Protein AF-A0A2U1R2E9-F1 (afdb_monomer_lite)

Sequence (86 aa):
MATQIITISQDGKYIGKEQIVSRTELADGQIQIVTQKKGKDGNDSKEALIRQTYTISKTVFSIRKEVLFSGENKWTQRHEYIYSKN

Radius of gyration: 13.94 Å; chains: 1; bounding box: 38×29×37 Å

pLDDT: mean 93.47, std 8.3, range [49.75, 98.38]

Secondary structure (DSSP, 8-state):
---PPPPBPTTS-EETTEEEEEEEE-TTS-EEEEEEEEEE-TTT--EEEEEEEEEE-SSEEEEEEEEEETT--S-EEEEEEEEE--

Foldseek 3Di:
DDDDDWDQDPVRQDTRNWGWPDWDQDPVRKIKTKTWDWDADPPPRATWIWIWIWIDDPFKTKIWIWTGGVPGDDIDTDDMDMGGDD

Structure (mmCIF, N/CA/C/O backbone):
data_AF-A0A2U1R2E9-F1
#
_entry.id   AF-A0A2U1R2E9-F1
#
loop_
_atom_site.group_PDB
_atom_site.id
_atom_site.type_symbol
_atom_site.label_atom_id
_atom_site.label_alt_id
_atom_site.label_comp_id
_atom_site.label_asym_id
_atom_site.label_entity_id
_atom_site.label_seq_id
_atom_site.pdbx_PDB_ins_code
_atom_site.Cartn_x
_atom_site.Cartn_y
_atom_site.Cartn_z
_atom_site.occupancy
_atom_site.B_iso_or_equiv
_atom_site.auth_seq_id
_atom_site.auth_comp_id
_atom_site.auth_asym_id
_atom_site.auth_atom_id
_atom_site.pdbx_PDB_model_num
ATOM 1 N N . MET A 1 1 ? -23.117 6.119 -8.469 1.00 49.75 1 MET A N 1
ATOM 2 C CA . MET A 1 1 ? -21.810 5.709 -7.908 1.00 49.75 1 MET A CA 1
ATOM 3 C C . MET A 1 1 ? -21.664 4.223 -8.176 1.00 49.75 1 MET A C 1
ATOM 5 O O . MET A 1 1 ? -22.563 3.487 -7.794 1.00 49.75 1 MET A O 1
ATOM 9 N N . ALA A 1 2 ? -20.629 3.782 -8.890 1.00 61.25 2 ALA A N 1
ATOM 10 C CA . ALA A 1 2 ? -20.403 2.352 -9.088 1.00 61.25 2 ALA A CA 1
ATOM 11 C C . ALA A 1 2 ? -19.731 1.781 -7.833 1.00 61.25 2 ALA A C 1
ATOM 13 O O . ALA A 1 2 ? -18.730 2.331 -7.373 1.00 61.25 2 ALA A O 1
ATOM 14 N N . THR A 1 3 ? -20.279 0.706 -7.272 1.00 69.75 3 THR A N 1
ATOM 15 C CA . THR A 1 3 ? -19.629 -0.025 -6.180 1.00 69.75 3 THR A CA 1
ATOM 16 C C . THR A 1 3 ? -18.352 -0.656 -6.722 1.00 69.75 3 THR A C 1
ATOM 18 O O . THR A 1 3 ? -18.414 -1.527 -7.588 1.00 69.75 3 THR A O 1
ATOM 21 N N . GLN A 1 4 ? -17.192 -0.219 -6.235 1.00 64.88 4 GLN A N 1
ATOM 22 C CA . GLN A 1 4 ? -15.939 -0.912 -6.515 1.00 64.88 4 GLN A CA 1
ATOM 23 C C . GLN A 1 4 ? -15.815 -2.098 -5.564 1.00 64.88 4 GLN A C 1
ATOM 25 O O . GLN A 1 4 ? -15.763 -1.927 -4.348 1.00 64.88 4 GLN A O 1
ATOM 30 N N . ILE A 1 5 ? -15.786 -3.301 -6.129 1.00 78.44 5 ILE A N 1
ATOM 31 C CA . ILE A 1 5 ? -15.533 -4.529 -5.382 1.00 78.44 5 ILE A CA 1
ATOM 32 C C . ILE A 1 5 ? -14.030 -4.793 -5.442 1.00 78.44 5 ILE A C 1
ATOM 34 O O . ILE A 1 5 ? -13.469 -4.976 -6.521 1.00 78.44 5 ILE A O 1
ATOM 38 N N . ILE A 1 6 ? -13.386 -4.808 -4.278 1.00 81.31 6 ILE A N 1
ATOM 39 C CA . ILE A 1 6 ? -11.991 -5.220 -4.124 1.00 81.31 6 ILE A CA 1
ATOM 40 C C . ILE A 1 6 ? -11.992 -6.632 -3.538 1.00 81.31 6 ILE A C 1
ATOM 42 O O . ILE A 1 6 ? -12.676 -6.901 -2.553 1.00 81.31 6 ILE A O 1
ATOM 46 N N . THR A 1 7 ? -11.240 -7.541 -4.154 1.00 90.50 7 THR A N 1
ATOM 47 C CA . THR A 1 7 ? -11.153 -8.947 -3.737 1.00 90.50 7 THR A CA 1
ATOM 48 C C . THR A 1 7 ? -9.854 -9.189 -2.982 1.00 90.50 7 THR A C 1
ATOM 50 O O . THR A 1 7 ? -8.815 -8.669 -3.376 1.00 90.50 7 THR A O 1
ATOM 53 N N . ILE A 1 8 ? -9.894 -10.002 -1.931 1.00 92.94 8 ILE A N 1
ATOM 54 C CA . ILE A 1 8 ? -8.692 -10.548 -1.294 1.00 92.94 8 ILE A CA 1
ATOM 55 C C . ILE A 1 8 ? -8.526 -11.976 -1.815 1.00 92.94 8 ILE A C 1
ATOM 57 O O . ILE A 1 8 ? -9.510 -12.716 -1.877 1.00 92.94 8 ILE A O 1
ATOM 61 N N . SER A 1 9 ? -7.320 -12.357 -2.243 1.00 94.50 9 SER A N 1
ATOM 62 C CA . SER A 1 9 ? -7.078 -13.730 -2.704 1.00 94.50 9 SER A CA 1
ATOM 63 C C . SER A 1 9 ? -7.344 -14.738 -1.586 1.00 94.50 9 SER A C 1
ATOM 65 O O . SER A 1 9 ? -7.217 -14.425 -0.405 1.00 94.50 9 SER A O 1
ATOM 67 N N . GLN A 1 10 ? -7.685 -15.974 -1.954 1.00 94.19 10 GLN A N 1
ATOM 68 C CA . GLN A 1 10 ? -8.000 -17.029 -0.985 1.00 94.19 10 GLN A CA 1
ATOM 69 C C . GLN A 1 10 ? -6.852 -17.301 0.002 1.00 94.19 10 GLN A C 1
ATOM 71 O O . GLN A 1 10 ? -7.098 -17.631 1.157 1.00 94.19 10 GLN A O 1
ATOM 76 N N . ASP A 1 11 ? -5.603 -17.135 -0.439 1.00 94.44 11 ASP A N 1
ATOM 77 C CA . ASP A 1 11 ? -4.406 -17.285 0.394 1.00 94.44 11 ASP A CA 1
ATOM 78 C C . ASP A 1 11 ? -4.008 -16.002 1.146 1.00 94.44 11 ASP A C 1
ATOM 80 O O . ASP A 1 11 ? -2.985 -15.980 1.829 1.00 94.44 11 ASP A O 1
ATOM 84 N N . GLY A 1 12 ? -4.786 -14.925 1.003 1.00 93.50 12 GLY A N 1
ATOM 85 C CA . GLY A 1 12 ? -4.554 -13.642 1.660 1.00 93.50 12 GLY A CA 1
ATOM 86 C C . GLY A 1 12 ? -3.308 -12.895 1.185 1.00 93.50 12 GLY A C 1
ATOM 87 O O . GLY A 1 12 ? -2.908 -11.937 1.840 1.00 93.50 12 GLY A O 1
ATOM 88 N N . LYS A 1 13 ? -2.670 -13.312 0.083 1.00 96.38 13 LYS A N 1
ATOM 89 C CA . LYS A 1 13 ? -1.433 -12.692 -0.422 1.00 96.38 13 LYS A CA 1
ATOM 90 C C . LYS A 1 13 ? -1.663 -11.546 -1.396 1.00 96.38 13 LYS A C 1
ATOM 92 O O . LYS A 1 13 ? -0.703 -10.854 -1.723 1.00 96.38 13 LYS A O 1
ATOM 97 N N . TYR A 1 14 ? -2.891 -11.337 -1.864 1.00 96.31 14 TYR A N 1
ATOM 98 C CA . TYR A 1 14 ? -3.214 -10.289 -2.826 1.00 96.31 14 TYR A CA 1
ATOM 99 C C . TYR A 1 14 ? -4.453 -9.495 -2.425 1.00 96.31 14 TYR A C 1
ATOM 101 O O . TYR A 1 14 ? -5.441 -10.057 -1.955 1.00 96.31 14 TYR A O 1
ATOM 109 N N . ILE A 1 15 ? -4.409 -8.192 -2.704 1.00 94.75 15 ILE A N 1
ATOM 110 C CA . ILE A 1 15 ? -5.578 -7.310 -2.763 1.00 94.75 15 ILE A CA 1
ATOM 111 C C . ILE A 1 15 ? -5.767 -6.929 -4.233 1.00 94.75 15 ILE A C 1
ATOM 113 O O . ILE A 1 15 ? -4.912 -6.293 -4.852 1.00 94.75 15 ILE A O 1
ATOM 117 N N . GLY A 1 16 ? -6.869 -7.366 -4.835 1.00 91.75 16 GLY A N 1
ATOM 118 C CA . GLY A 1 16 ? -7.083 -7.295 -6.275 1.00 91.75 16 GLY A CA 1
ATOM 119 C C . GLY A 1 16 ? -5.976 -8.034 -7.032 1.00 91.75 16 GLY A C 1
ATOM 120 O O . GLY A 1 16 ? -5.862 -9.252 -6.949 1.00 91.75 16 GLY A O 1
ATOM 121 N N . LYS A 1 17 ? -5.158 -7.286 -7.780 1.00 91.62 17 LYS A N 1
ATOM 122 C CA . LYS A 1 17 ? -3.997 -7.808 -8.530 1.00 91.62 17 LYS A CA 1
ATOM 123 C C . LYS A 1 17 ? -2.655 -7.438 -7.888 1.00 91.62 17 LYS A C 1
ATOM 125 O O . LYS A 1 17 ? -1.613 -7.597 -8.516 1.00 91.62 17 LYS A O 1
ATOM 130 N N . GLU A 1 18 ? -2.674 -6.873 -6.686 1.00 95.56 18 GLU A N 1
ATOM 131 C CA . GLU A 1 18 ? -1.485 -6.354 -6.011 1.00 95.56 18 GLU A CA 1
ATOM 132 C C . GLU A 1 18 ? -1.059 -7.298 -4.902 1.00 95.56 18 GLU A C 1
ATOM 134 O O . GLU A 1 18 ? -1.872 -7.675 -4.060 1.00 95.56 18 GLU A O 1
ATOM 139 N N . GLN A 1 19 ? 0.216 -7.673 -4.901 1.00 98.06 19 GLN A N 1
ATOM 140 C CA . GLN A 1 19 ? 0.769 -8.569 -3.897 1.00 98.06 19 GLN A CA 1
ATOM 141 C C . GLN A 1 19 ? 0.962 -7.807 -2.589 1.00 98.06 19 GLN A C 1
ATOM 143 O O . GLN A 1 19 ? 1.568 -6.738 -2.587 1.00 98.06 19 GLN A O 1
ATOM 148 N N . ILE A 1 20 ? 0.500 -8.364 -1.475 1.00 98.25 20 ILE A N 1
ATOM 149 C CA . ILE A 1 20 ? 0.815 -7.876 -0.134 1.00 98.25 20 ILE A CA 1
ATOM 150 C C . ILE A 1 20 ? 2.286 -8.187 0.152 1.00 98.25 20 ILE A C 1
ATOM 152 O O . ILE A 1 20 ? 2.708 -9.343 0.125 1.00 98.25 20 ILE A O 1
ATOM 156 N N . VAL A 1 21 ? 3.060 -7.141 0.432 1.00 98.19 21 VAL A N 1
ATOM 157 C CA . VAL A 1 21 ? 4.484 -7.235 0.790 1.00 98.19 21 VAL A CA 1
ATOM 158 C C . VAL A 1 21 ? 4.731 -6.948 2.268 1.00 98.19 21 VAL A C 1
ATOM 160 O O . 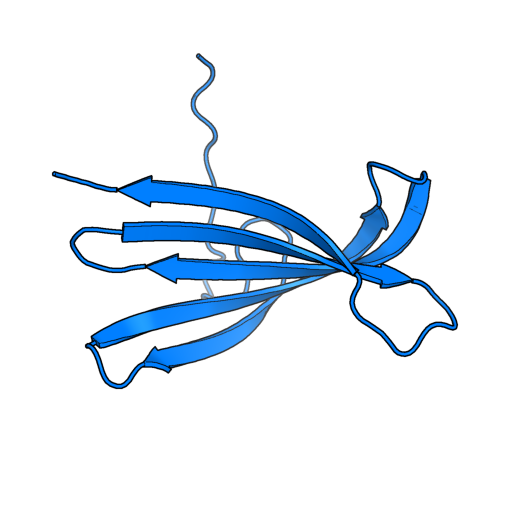VAL A 1 21 ? 5.784 -7.301 2.788 1.00 98.19 21 VAL A O 1
ATOM 163 N N . SER A 1 22 ? 3.775 -6.318 2.954 1.00 98.06 22 SER A N 1
ATOM 164 C CA . SER A 1 22 ? 3.839 -6.097 4.397 1.00 98.06 22 SER A CA 1
ATOM 165 C C . SER A 1 22 ? 2.445 -5.977 5.005 1.00 98.06 22 SER A C 1
ATOM 167 O O . SER A 1 22 ? 1.537 -5.408 4.393 1.00 98.06 22 SER A O 1
ATOM 169 N N . ARG A 1 23 ? 2.306 -6.478 6.233 1.00 97.19 23 ARG A N 1
ATOM 170 C CA . ARG A 1 23 ? 1.186 -6.202 7.131 1.00 97.19 23 ARG A CA 1
ATOM 171 C C . ARG A 1 23 ? 1.747 -5.982 8.530 1.00 97.19 23 ARG A C 1
ATOM 173 O O . ARG A 1 23 ? 2.313 -6.908 9.107 1.00 97.19 23 ARG A O 1
ATOM 180 N N . THR A 1 24 ? 1.513 -4.802 9.084 1.00 98.19 24 THR A N 1
ATOM 181 C CA . THR A 1 24 ? 2.020 -4.409 10.401 1.00 98.19 24 THR A CA 1
ATOM 182 C C . THR A 1 24 ? 0.897 -3.803 11.225 1.00 98.19 24 THR A C 1
ATOM 184 O O . THR A 1 24 ? 0.106 -3.013 10.716 1.00 98.19 24 THR A O 1
ATOM 187 N N . GLU A 1 25 ? 0.830 -4.166 12.499 1.00 97.69 25 GLU A N 1
ATOM 188 C CA . GLU A 1 25 ? 0.045 -3.428 13.485 1.00 97.69 25 GLU A CA 1
ATOM 189 C C . GLU A 1 25 ? 0.931 -2.326 14.075 1.00 97.69 25 GLU A C 1
ATOM 191 O O . GLU A 1 25 ? 2.050 -2.588 14.518 1.00 97.69 25 GLU A O 1
ATOM 196 N N . LEU A 1 26 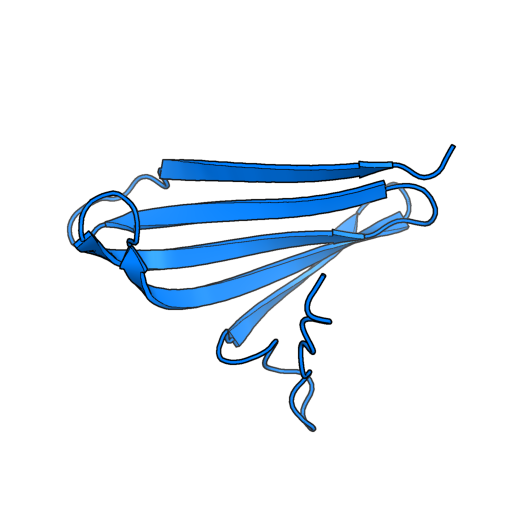? 0.472 -1.082 13.989 1.00 95.25 26 LEU A N 1
ATOM 197 C CA . LEU A 1 26 ? 1.169 0.089 14.505 1.00 95.25 26 LEU A CA 1
ATOM 198 C C . LEU A 1 26 ? 0.946 0.212 16.019 1.00 95.25 26 LEU A C 1
ATOM 200 O O . LEU A 1 26 ? 0.033 -0.390 16.580 1.00 95.25 26 LEU A O 1
ATOM 204 N N . ALA A 1 27 ? 1.774 1.015 16.691 1.00 93.06 27 ALA A N 1
ATOM 205 C CA . ALA A 1 27 ? 1.751 1.156 18.152 1.00 9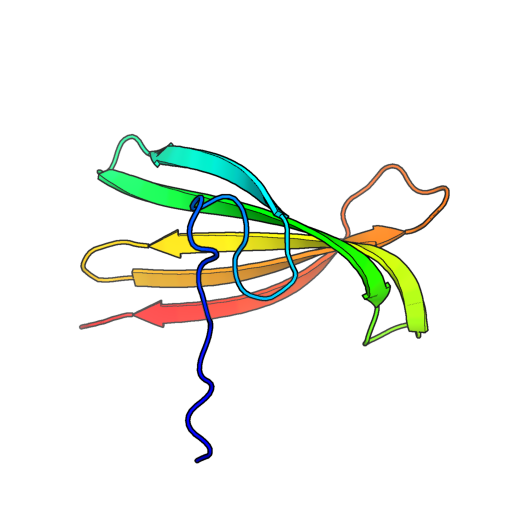3.06 27 ALA A CA 1
ATOM 206 C C . ALA A 1 27 ? 0.406 1.656 18.719 1.00 93.06 27 ALA A C 1
ATOM 208 O O . ALA A 1 27 ? 0.101 1.431 19.886 1.00 93.06 27 ALA A O 1
ATOM 209 N N . ASP A 1 28 ? -0.398 2.324 17.896 1.00 91.81 28 ASP A N 1
ATOM 210 C CA . ASP A 1 28 ? -1.730 2.836 18.222 1.00 91.81 28 ASP A CA 1
ATOM 211 C C . ASP A 1 28 ? -2.871 1.876 17.823 1.00 91.81 28 ASP A C 1
ATOM 213 O O . ASP A 1 28 ? -4.046 2.249 17.862 1.00 91.81 28 ASP A O 1
ATOM 217 N N . GLY A 1 29 ? -2.541 0.637 17.443 1.00 93.94 29 GLY A N 1
ATOM 218 C CA . GLY A 1 29 ? -3.497 -0.401 17.053 1.00 93.94 29 GLY A CA 1
ATOM 219 C C . GLY A 1 29 ? -4.035 -0.257 15.627 1.00 93.94 29 GLY A C 1
ATOM 220 O O . GLY A 1 29 ? -4.956 -0.981 15.240 1.00 93.94 29 GLY A O 1
ATOM 221 N N . GLN A 1 30 ? -3.502 0.674 14.827 1.00 97.12 30 GLN A N 1
ATOM 222 C CA . GLN A 1 30 ? -3.837 0.761 13.407 1.00 97.12 30 GLN A CA 1
ATOM 223 C C . GLN A 1 30 ? -3.196 -0.389 12.627 1.00 97.12 30 GLN A C 1
ATOM 225 O O . GLN A 1 30 ? -2.069 -0.794 12.897 1.00 97.12 30 GLN A O 1
ATOM 230 N N . ILE A 1 31 ? -3.881 -0.887 11.602 1.00 98.00 31 ILE A N 1
ATOM 231 C CA . ILE A 1 31 ? -3.320 -1.877 10.681 1.00 98.00 31 ILE A CA 1
ATOM 232 C C . ILE A 1 31 ? -2.793 -1.143 9.453 1.00 98.00 31 ILE A C 1
ATOM 234 O O . ILE A 1 31 ? -3.550 -0.466 8.760 1.00 98.00 31 ILE A O 1
ATOM 238 N N . GLN A 1 32 ? -1.512 -1.331 9.149 1.00 98.19 32 GLN A N 1
ATOM 239 C CA . GLN A 1 32 ? -0.909 -0.915 7.893 1.00 98.19 32 GLN A CA 1
ATOM 240 C C . GLN A 1 32 ? -0.694 -2.129 6.987 1.00 98.19 32 GLN A C 1
ATOM 242 O O . GLN A 1 32 ? -0.064 -3.109 7.385 1.00 98.19 32 GLN A O 1
ATOM 247 N N . ILE A 1 33 ? -1.195 -2.060 5.755 1.00 98.25 33 ILE A N 1
ATOM 248 C CA . ILE A 1 33 ? -0.953 -3.058 4.708 1.00 98.25 33 ILE A CA 1
ATOM 249 C C . ILE A 1 33 ? -0.257 -2.361 3.550 1.00 98.25 33 ILE A C 1
ATOM 251 O O . ILE A 1 33 ? -0.719 -1.325 3.080 1.00 98.25 33 ILE A O 1
ATOM 255 N N . VAL A 1 34 ? 0.835 -2.945 3.069 1.00 98.38 34 VAL A N 1
ATOM 256 C CA . VAL A 1 34 ? 1.551 -2.458 1.890 1.00 98.38 34 VAL A CA 1
ATOM 257 C C . VAL A 1 34 ? 1.423 -3.496 0.793 1.00 98.38 34 VAL A C 1
ATOM 259 O O . VAL A 1 34 ? 1.807 -4.654 0.981 1.00 98.38 34 VAL A O 1
ATOM 262 N N . THR A 1 35 ? 0.917 -3.077 -0.359 1.00 98.38 35 THR A N 1
ATOM 263 C CA . THR A 1 35 ? 0.888 -3.884 -1.575 1.00 98.38 35 THR A CA 1
ATOM 264 C C . THR A 1 35 ? 1.831 -3.317 -2.625 1.00 98.38 35 THR A C 1
ATOM 266 O O . THR A 1 35 ? 2.148 -2.124 -2.629 1.00 98.38 35 THR A O 1
ATOM 269 N N . GLN A 1 36 ? 2.296 -4.177 -3.527 1.00 98.12 36 GLN A N 1
ATOM 270 C CA . GLN A 1 36 ? 3.076 -3.778 -4.688 1.00 98.12 36 GLN A CA 1
ATOM 271 C C . GLN A 1 36 ? 2.624 -4.510 -5.951 1.00 98.12 36 GLN A C 1
ATOM 273 O O . GLN A 1 36 ? 2.205 -5.670 -5.921 1.00 98.12 36 GLN A O 1
ATOM 278 N N . LYS A 1 37 ? 2.750 -3.826 -7.089 1.00 97.00 37 LYS A N 1
ATOM 279 C CA . LYS A 1 37 ? 2.663 -4.426 -8.425 1.00 97.00 37 LYS A CA 1
ATOM 280 C C . LYS A 1 37 ? 3.558 -3.679 -9.403 1.00 97.00 37 LYS A C 1
ATOM 282 O O . LYS A 1 37 ? 3.744 -2.470 -9.278 1.00 97.00 37 LYS A O 1
ATOM 287 N N . LYS A 1 38 ? 4.062 -4.374 -10.419 1.00 96.81 38 LYS A N 1
ATOM 288 C CA . LYS A 1 38 ? 4.608 -3.703 -11.606 1.00 96.81 38 LYS A CA 1
ATOM 289 C C . LYS A 1 38 ? 3.459 -3.195 -12.470 1.00 96.81 38 LYS A C 1
ATOM 291 O O . LYS A 1 38 ? 2.414 -3.843 -12.556 1.00 96.81 38 LYS A O 1
ATOM 296 N N . GLY A 1 39 ? 3.657 -2.060 -13.118 1.00 94.69 39 GLY A N 1
ATOM 297 C CA . GLY A 1 39 ? 2.750 -1.587 -14.147 1.00 94.69 39 GLY A CA 1
ATOM 298 C C . GLY A 1 39 ? 3.062 -0.171 -14.589 1.00 94.69 39 GLY A C 1
ATOM 299 O O . GLY A 1 39 ? 4.011 0.464 -14.138 1.00 94.69 39 GLY A O 1
ATOM 300 N N . LYS A 1 40 ? 2.196 0.340 -15.450 1.00 94.62 40 LYS A N 1
ATOM 301 C CA . LYS A 1 40 ? 2.304 1.687 -15.979 1.00 94.62 40 LYS A CA 1
ATOM 302 C C . LYS A 1 40 ? 1.654 2.680 -15.023 1.00 94.62 40 LYS A C 1
ATOM 304 O O . LYS A 1 40 ? 0.495 2.514 -14.633 1.00 94.62 40 LYS A O 1
ATOM 309 N N . ASP A 1 41 ? 2.386 3.713 -14.635 1.00 92.56 41 ASP A N 1
ATOM 310 C CA . ASP A 1 41 ? 1.807 4.800 -13.866 1.00 92.56 41 ASP A CA 1
ATOM 311 C C . ASP A 1 41 ? 0.785 5.581 -14.707 1.00 92.56 41 ASP A C 1
ATOM 313 O O . ASP A 1 41 ? 1.042 5.933 -15.855 1.00 92.56 41 ASP A O 1
ATOM 317 N N . GLY A 1 42 ? -0.376 5.872 -14.121 1.00 87.69 42 GLY A N 1
ATOM 318 C CA . GLY A 1 42 ? -1.476 6.544 -14.811 1.00 87.69 42 GLY A CA 1
ATOM 319 C C . GLY A 1 42 ? -1.253 8.033 -15.080 1.00 87.69 42 GLY A C 1
ATOM 320 O O . GLY A 1 42 ? -1.918 8.570 -15.957 1.00 87.69 42 GLY A O 1
ATOM 321 N N . ASN A 1 43 ? -0.334 8.696 -14.367 1.00 86.56 43 ASN A N 1
ATOM 322 C CA . ASN A 1 43 ? -0.097 10.130 -14.540 1.00 86.56 43 ASN A CA 1
ATOM 323 C C . ASN A 1 43 ? 0.897 10.384 -15.679 1.00 86.56 43 ASN A C 1
ATOM 325 O O . ASN A 1 43 ? 0.633 11.194 -16.559 1.00 86.56 43 ASN A O 1
ATOM 329 N N . ASP A 1 44 ? 2.025 9.670 -15.670 1.00 90.38 44 ASP A N 1
ATOM 330 C CA . ASP A 1 44 ? 3.122 9.885 -16.625 1.00 90.38 44 ASP A CA 1
ATOM 331 C C . ASP A 1 44 ? 3.201 8.811 -17.713 1.00 90.38 44 ASP A C 1
ATOM 333 O O . ASP A 1 44 ? 4.010 8.915 -18.633 1.00 90.38 44 ASP A O 1
ATOM 337 N N . SER A 1 45 ? 2.382 7.758 -17.632 1.00 91.81 45 SER A N 1
ATOM 338 C CA . SER A 1 45 ? 2.433 6.649 -18.584 1.00 91.81 45 SER A CA 1
ATOM 339 C C . SER A 1 45 ? 3.817 5.975 -18.660 1.00 91.81 45 SER A C 1
ATOM 341 O O . SER A 1 45 ? 4.204 5.453 -19.704 1.00 91.81 45 SER A O 1
ATOM 343 N N . LYS A 1 46 ? 4.563 5.954 -17.551 1.00 94.50 46 LYS A N 1
ATOM 344 C CA . LYS A 1 46 ? 5.879 5.304 -17.439 1.00 94.50 46 LYS A CA 1
ATOM 345 C C . LYS A 1 46 ? 5.781 4.010 -16.642 1.00 94.50 46 LYS A C 1
ATOM 347 O O . LYS A 1 46 ? 4.983 3.922 -15.711 1.00 94.50 46 LYS A O 1
ATOM 352 N N . GLU A 1 47 ? 6.607 3.028 -16.988 1.00 96.19 47 GLU A N 1
ATOM 353 C CA . GLU A 1 47 ? 6.729 1.793 -16.210 1.00 96.19 47 GLU A CA 1
ATOM 354 C C . GLU A 1 47 ? 7.285 2.086 -14.812 1.00 96.19 47 GLU A C 1
ATOM 356 O O . GLU A 1 47 ? 8.289 2.791 -14.649 1.00 96.19 47 GLU A O 1
ATOM 361 N N . ALA A 1 48 ? 6.618 1.539 -13.803 1.00 97.38 48 ALA A N 1
ATOM 362 C CA . ALA A 1 48 ? 6.949 1.736 -12.405 1.00 97.38 48 ALA A CA 1
ATOM 363 C C . ALA A 1 48 ? 6.601 0.502 -11.562 1.00 97.38 48 ALA A C 1
ATOM 365 O O . ALA A 1 48 ? 5.723 -0.304 -11.887 1.00 97.38 48 ALA A O 1
ATOM 366 N N . LEU A 1 49 ? 7.265 0.387 -10.417 1.00 97.69 49 LEU A N 1
ATOM 367 C CA . LEU A 1 49 ? 6.744 -0.381 -9.297 1.00 97.69 49 LEU A CA 1
ATOM 368 C C . LEU A 1 49 ? 5.752 0.516 -8.550 1.00 97.69 49 LEU A C 1
ATOM 370 O O . LEU A 1 49 ? 6.118 1.577 -8.050 1.00 97.69 49 LEU A O 1
ATOM 374 N N . ILE A 1 50 ? 4.487 0.117 -8.513 1.00 97.44 50 ILE A N 1
ATOM 375 C CA . ILE A 1 50 ? 3.409 0.841 -7.840 1.00 97.44 50 ILE A CA 1
ATOM 376 C C . ILE A 1 50 ? 3.257 0.249 -6.445 1.00 97.44 50 ILE A C 1
ATOM 378 O O . ILE A 1 50 ? 3.104 -0.965 -6.311 1.00 97.44 50 ILE A O 1
ATOM 382 N N . ARG A 1 51 ? 3.279 1.109 -5.427 1.00 98.25 51 ARG A N 1
ATOM 383 C CA . ARG A 1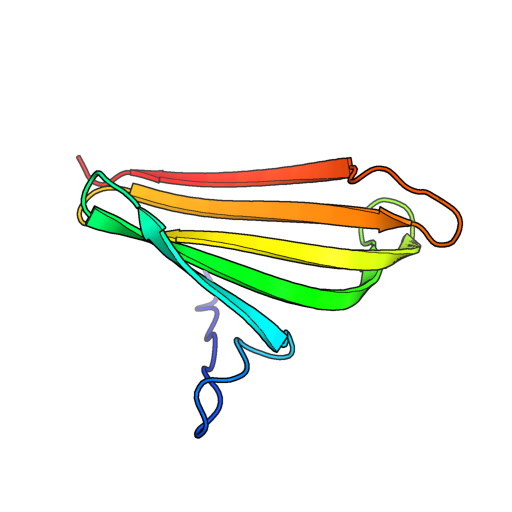 51 ? 3.033 0.774 -4.026 1.00 98.25 51 ARG A CA 1
ATOM 384 C C . ARG A 1 51 ? 1.730 1.411 -3.569 1.00 98.25 51 ARG A C 1
ATOM 386 O O . ARG A 1 51 ? 1.537 2.617 -3.738 1.00 98.25 51 ARG A O 1
ATOM 393 N N . GLN A 1 52 ? 0.877 0.602 -2.958 1.00 97.69 52 GLN A N 1
ATOM 394 C CA . GLN A 1 52 ? -0.322 1.068 -2.279 1.00 97.69 52 GLN A CA 1
ATOM 395 C C . GLN A 1 52 ? -0.157 0.798 -0.783 1.00 97.69 52 GLN A C 1
ATOM 397 O O . GLN A 1 52 ? 0.116 -0.332 -0.380 1.00 97.69 52 GLN A O 1
ATOM 402 N N . THR A 1 53 ? -0.298 1.835 0.037 1.00 98.31 53 THR A N 1
ATOM 403 C CA . THR A 1 53 ? -0.287 1.708 1.498 1.00 98.31 53 THR A CA 1
ATOM 404 C C . THR A 1 53 ? -1.687 1.985 2.014 1.00 98.31 53 THR A C 1
ATOM 406 O O . THR A 1 53 ? -2.217 3.079 1.813 1.00 98.31 53 THR A O 1
ATOM 409 N N . TYR A 1 54 ? -2.274 0.985 2.662 1.00 97.12 54 TYR A N 1
ATOM 410 C CA . TYR A 1 54 ? -3.562 1.065 3.334 1.00 97.12 54 TYR A CA 1
ATOM 411 C C . TYR A 1 54 ? -3.319 1.231 4.829 1.00 97.12 54 TYR A C 1
ATOM 413 O O . TYR A 1 54 ? -2.641 0.391 5.421 1.00 97.12 54 TYR A O 1
ATOM 421 N N . THR A 1 55 ? -3.892 2.264 5.438 1.00 97.62 55 THR A N 1
ATOM 422 C CA . THR A 1 55 ? -3.935 2.402 6.900 1.00 97.62 55 THR A CA 1
ATOM 423 C C . THR A 1 55 ? -5.381 2.284 7.346 1.00 97.62 55 THR A C 1
ATOM 425 O O . THR A 1 55 ? -6.241 3.006 6.847 1.00 97.62 55 THR A O 1
ATOM 428 N N . ILE A 1 56 ? -5.657 1.345 8.247 1.00 96.81 56 ILE A N 1
ATOM 429 C CA . ILE A 1 56 ? -7.005 0.988 8.687 1.00 96.81 56 ILE A CA 1
ATOM 430 C C . ILE A 1 56 ? -7.074 1.107 10.207 1.00 96.81 56 ILE A C 1
ATOM 432 O O . ILE A 1 56 ? -6.308 0.469 10.930 1.00 96.81 56 ILE A O 1
ATOM 436 N N . SER A 1 57 ? -8.038 1.882 10.689 1.00 96.44 57 SER A N 1
ATOM 437 C CA . SER A 1 57 ? -8.378 2.008 12.102 1.00 96.44 57 SER A CA 1
ATOM 438 C C . SER A 1 57 ? -9.897 2.015 12.294 1.00 96.44 57 SER A C 1
ATOM 440 O O . SER A 1 57 ? -10.669 1.878 11.343 1.00 96.44 57 SER A O 1
ATOM 442 N N . LYS A 1 58 ? -10.355 2.176 13.540 1.00 95.44 58 LYS A N 1
ATOM 443 C CA . LYS A 1 58 ? -11.790 2.302 13.851 1.00 95.44 58 LYS A CA 1
ATOM 444 C C . LYS A 1 58 ? -12.420 3.577 13.279 1.00 95.44 58 LYS A C 1
ATOM 446 O O . LYS A 1 58 ? -13.632 3.606 13.070 1.00 95.44 58 LYS A O 1
ATOM 451 N N . THR A 1 59 ? -11.621 4.623 13.078 1.00 95.81 59 THR A N 1
ATOM 452 C CA . THR A 1 59 ? -12.096 5.966 12.714 1.00 95.81 59 THR A CA 1
ATOM 453 C C . THR A 1 59 ? -11.450 6.516 11.453 1.00 95.81 59 THR A C 1
ATOM 455 O O . THR A 1 59 ? -11.950 7.494 10.914 1.00 95.81 59 THR A O 1
ATOM 458 N N . VAL A 1 60 ? -10.371 5.911 10.957 1.00 95.44 60 VAL A N 1
ATOM 459 C CA . VAL A 1 60 ? -9.635 6.392 9.788 1.00 95.44 60 VAL A CA 1
ATOM 460 C C . VAL A 1 60 ? -9.359 5.236 8.843 1.00 95.44 60 VAL A C 1
ATOM 462 O O . VAL A 1 60 ? -8.926 4.158 9.248 1.00 95.44 60 VAL A O 1
ATOM 465 N N . PHE A 1 61 ? -9.574 5.494 7.562 1.00 95.94 61 PHE A N 1
ATOM 466 C CA . PHE A 1 61 ? -9.081 4.672 6.476 1.00 95.94 61 PHE A CA 1
ATOM 467 C C . PHE A 1 61 ? -8.321 5.559 5.496 1.00 95.94 61 PHE A C 1
ATOM 469 O O . PHE A 1 61 ? -8.863 6.563 5.035 1.00 95.94 61 PHE A O 1
ATOM 476 N N . SER A 1 62 ? -7.081 5.207 5.161 1.00 96.75 62 SER A N 1
ATOM 477 C CA . SER A 1 62 ? -6.329 5.907 4.121 1.00 96.75 62 SER A CA 1
ATOM 478 C C . SER A 1 62 ? -5.755 4.967 3.073 1.00 96.75 62 SER A C 1
ATOM 480 O O . SER A 1 62 ? -5.441 3.808 3.347 1.00 96.75 62 SER A O 1
ATOM 482 N N . ILE A 1 63 ? -5.630 5.496 1.856 1.00 96.69 63 ILE A N 1
ATOM 483 C CA . ILE A 1 63 ? -5.015 4.831 0.711 1.00 96.69 63 ILE A CA 1
ATOM 484 C C . ILE A 1 63 ? -3.990 5.791 0.120 1.00 96.69 63 ILE A C 1
ATOM 486 O O . ILE A 1 63 ? -4.356 6.796 -0.494 1.00 96.69 63 ILE A O 1
ATOM 490 N N . ARG A 1 64 ? -2.707 5.465 0.255 1.00 98.31 64 ARG A N 1
ATOM 491 C CA . ARG A 1 64 ? -1.607 6.231 -0.339 1.00 98.31 64 ARG A CA 1
ATOM 492 C C . ARG A 1 64 ? -1.028 5.488 -1.530 1.00 98.31 64 ARG A C 1
ATOM 494 O O . ARG A 1 64 ? -0.705 4.308 -1.409 1.00 98.31 64 ARG A O 1
ATOM 501 N N . LYS A 1 65 ? -0.898 6.175 -2.667 1.00 97.12 65 LYS A N 1
ATOM 502 C CA . LYS A 1 65 ? -0.223 5.665 -3.866 1.00 97.12 65 LYS A CA 1
ATOM 503 C C . LYS A 1 65 ? 1.163 6.273 -3.979 1.00 97.12 65 LYS A C 1
ATOM 505 O O . LYS A 1 65 ? 1.306 7.495 -4.065 1.00 97.12 65 LYS A O 1
ATOM 510 N N . GLU A 1 66 ? 2.159 5.416 -4.108 1.00 98.31 66 GLU A N 1
ATOM 511 C CA . GLU A 1 66 ? 3.525 5.798 -4.439 1.00 98.31 66 GLU A CA 1
ATOM 512 C C . GLU A 1 66 ? 4.008 4.989 -5.641 1.00 98.31 66 GLU A C 1
ATOM 514 O O . GLU A 1 66 ? 3.549 3.873 -5.891 1.00 98.31 66 GLU A O 1
ATOM 519 N N . VAL A 1 67 ? 4.924 5.558 -6.414 1.00 98.06 67 VAL A N 1
ATOM 520 C CA . VAL A 1 67 ? 5.521 4.895 -7.575 1.00 98.06 67 VAL A CA 1
ATOM 521 C C . VAL A 1 67 ? 7.036 5.016 -7.532 1.00 98.06 67 VAL A C 1
ATOM 523 O O . VAL A 1 67 ? 7.566 6.051 -7.138 1.00 98.06 67 VAL A O 1
ATOM 526 N N . LEU A 1 68 ? 7.723 3.957 -7.938 1.00 98.00 68 LEU A N 1
ATOM 527 C CA . LEU A 1 68 ? 9.162 3.933 -8.163 1.00 98.00 68 LEU A CA 1
ATOM 528 C C . LEU A 1 68 ? 9.395 3.670 -9.652 1.00 98.00 68 LEU A C 1
ATOM 530 O O . LEU A 1 68 ? 9.099 2.573 -10.133 1.00 98.00 68 LEU A O 1
ATOM 534 N N . PHE A 1 69 ? 9.866 4.677 -10.388 1.00 96.25 69 PHE A N 1
ATOM 535 C CA . PHE A 1 69 ? 10.130 4.538 -11.821 1.00 96.25 69 PHE A CA 1
ATOM 536 C C . PHE A 1 69 ? 11.347 3.660 -12.087 1.00 96.25 69 PHE A C 1
ATOM 538 O O . PHE A 1 69 ? 12.283 3.595 -11.290 1.00 96.25 69 PHE A O 1
ATOM 545 N N . SER A 1 70 ? 11.341 2.987 -13.238 1.00 90.38 70 SER A N 1
ATOM 546 C CA . SER A 1 70 ? 12.484 2.186 -13.673 1.00 90.38 70 SER A CA 1
ATOM 547 C C . SER A 1 70 ? 13.750 3.045 -13.773 1.00 90.38 70 SER A C 1
ATOM 549 O O . SER A 1 70 ? 13.773 4.030 -14.505 1.00 90.38 70 SER A O 1
ATOM 551 N N . GLY A 1 71 ? 14.808 2.646 -13.063 1.00 90.50 71 GLY A N 1
ATOM 552 C CA . GLY A 1 71 ? 16.083 3.372 -13.013 1.00 90.50 71 GLY A CA 1
ATOM 553 C C . GLY A 1 71 ? 16.162 4.456 -11.933 1.00 90.50 71 GLY A C 1
ATOM 554 O O . GLY A 1 71 ? 17.225 5.044 -11.748 1.00 90.50 71 GLY A O 1
ATOM 555 N N . GLU A 1 72 ? 15.080 4.701 -11.192 1.00 95.00 72 GLU A N 1
ATOM 556 C CA . GLU A 1 72 ? 15.081 5.596 -10.038 1.00 95.00 72 GLU A CA 1
ATOM 557 C C . GLU A 1 72 ? 15.170 4.815 -8.722 1.00 95.00 72 GLU A C 1
ATOM 559 O O . GLU A 1 72 ? 14.769 3.658 -8.629 1.00 95.00 72 GLU A O 1
ATOM 564 N N . ASN A 1 73 ? 15.662 5.486 -7.676 1.00 94.38 73 ASN A N 1
ATOM 565 C CA . ASN A 1 73 ? 15.795 4.924 -6.324 1.00 94.38 73 ASN A CA 1
ATOM 566 C C . ASN A 1 73 ? 14.881 5.617 -5.301 1.00 94.38 73 ASN A C 1
ATOM 568 O O . ASN A 1 73 ? 14.992 5.377 -4.099 1.00 94.38 73 ASN A O 1
ATOM 572 N N . LYS A 1 74 ? 14.008 6.522 -5.757 1.00 96.75 74 LYS A N 1
ATOM 573 C CA . LYS A 1 74 ? 13.131 7.316 -4.895 1.00 96.75 74 LYS A CA 1
ATOM 574 C C . LYS A 1 74 ? 11.674 7.051 -5.233 1.00 96.75 74 LYS A C 1
ATOM 576 O O . LYS A 1 74 ? 11.276 7.056 -6.391 1.00 96.75 74 LYS A O 1
ATOM 581 N N . TRP A 1 75 ? 10.881 6.849 -4.189 1.00 97.56 75 TRP A N 1
ATOM 582 C CA . TRP A 1 75 ? 9.435 6.761 -4.313 1.00 97.56 75 TRP A CA 1
ATOM 583 C C . TRP A 1 75 ? 8.849 8.157 -4.515 1.00 97.56 75 TRP A C 1
ATOM 585 O O . TRP A 1 75 ? 9.174 9.087 -3.779 1.00 97.56 75 TRP A O 1
ATOM 595 N N . THR A 1 76 ? 7.963 8.284 -5.495 1.00 96.75 76 THR A N 1
ATOM 596 C CA . THR A 1 76 ? 7.182 9.492 -5.757 1.00 96.75 76 THR A CA 1
ATOM 597 C C . THR A 1 76 ? 5.746 9.257 -5.308 1.00 96.75 76 THR A C 1
ATOM 599 O O . THR A 1 76 ? 5.059 8.383 -5.842 1.00 96.75 76 THR A O 1
ATOM 602 N N . GLN A 1 77 ? 5.267 10.038 -4.339 1.00 97.12 77 GLN A N 1
ATOM 603 C CA . GLN A 1 77 ? 3.859 10.013 -3.947 1.00 97.12 77 GLN A CA 1
ATOM 604 C C . GLN A 1 77 ? 2.999 10.617 -5.060 1.00 97.12 77 GLN A C 1
ATOM 606 O O . GLN A 1 77 ? 3.268 11.718 -5.538 1.00 97.12 77 GLN A O 1
ATOM 611 N N . ARG A 1 78 ? 1.949 9.900 -5.471 1.00 96.75 78 ARG A N 1
ATOM 612 C CA . ARG A 1 78 ? 1.003 10.370 -6.493 1.00 96.75 78 ARG A CA 1
ATOM 613 C C . ARG A 1 78 ? -0.241 10.989 -5.893 1.00 96.75 78 ARG A C 1
ATOM 615 O O . ARG A 1 78 ? -0.660 12.049 -6.339 1.00 96.75 78 ARG A O 1
ATOM 622 N N . HIS A 1 79 ? -0.838 10.314 -4.923 1.00 95.75 79 HIS A N 1
ATOM 623 C CA . HIS A 1 79 ? -2.023 10.799 -4.231 1.00 95.75 79 HIS A CA 1
ATOM 624 C C . HIS A 1 79 ? -2.242 10.019 -2.941 1.00 95.75 79 HIS A C 1
ATOM 626 O O . HIS A 1 79 ? -1.736 8.907 -2.767 1.00 95.75 79 HIS A O 1
ATOM 632 N N . GLU A 1 80 ? -3.035 10.613 -2.062 1.00 97.69 80 GLU A N 1
ATOM 633 C CA . GLU A 1 80 ? -3.524 9.996 -0.844 1.00 97.69 80 GLU A CA 1
ATOM 634 C C . GLU A 1 80 ? -5.001 10.345 -0.675 1.00 97.69 80 GLU A C 1
ATOM 636 O O . GLU A 1 80 ? -5.396 11.500 -0.835 1.00 97.69 80 GLU A O 1
ATOM 641 N N . TYR A 1 81 ? -5.806 9.334 -0.372 1.00 95.81 81 TYR A N 1
ATOM 642 C CA . TYR A 1 81 ? -7.199 9.497 0.024 1.00 95.81 81 TYR A CA 1
ATOM 643 C C . TYR A 1 81 ? -7.320 9.164 1.502 1.00 95.81 81 TYR A C 1
ATOM 645 O O . TYR A 1 81 ? -6.760 8.163 1.948 1.00 95.81 81 TYR A O 1
ATOM 653 N N . ILE A 1 82 ? -8.051 9.991 2.247 1.00 97.19 82 ILE A N 1
ATOM 654 C CA . ILE A 1 82 ? -8.284 9.811 3.679 1.00 97.19 82 ILE A CA 1
ATOM 655 C C . ILE A 1 82 ? -9.784 9.906 3.928 1.00 97.19 82 ILE A C 1
ATOM 657 O O . ILE A 1 82 ? -10.437 10.864 3.515 1.00 97.19 82 ILE A O 1
ATOM 661 N N . TYR A 1 83 ? -10.309 8.900 4.611 1.00 95.50 83 TYR A N 1
ATOM 662 C CA . TYR A 1 83 ? -11.694 8.798 5.027 1.00 95.50 83 TYR A CA 1
ATOM 663 C C . TYR A 1 83 ? -11.720 8.747 6.545 1.00 95.50 83 TYR A C 1
ATOM 665 O O . TYR A 1 83 ? -11.166 7.826 7.145 1.00 95.50 83 TYR A O 1
ATOM 673 N N . SER A 1 84 ? -12.378 9.728 7.150 1.00 95.50 84 SER A N 1
ATOM 674 C CA . SER A 1 84 ? -12.538 9.804 8.596 1.00 95.50 84 SER A CA 1
ATOM 675 C C . SER A 1 84 ? -13.998 9.592 8.963 1.00 95.50 84 SER A C 1
ATOM 677 O O . SER A 1 84 ? -14.899 10.177 8.359 1.00 95.50 84 SER A O 1
ATOM 679 N N . LYS A 1 85 ? -14.225 8.746 9.960 1.00 92.12 85 LYS A N 1
ATOM 680 C CA . LYS A 1 85 ? -15.502 8.596 10.640 1.00 92.12 85 LYS A CA 1
ATOM 681 C C . LYS A 1 85 ? -15.483 9.505 11.868 1.00 92.12 85 LYS A C 1
ATOM 683 O O . LYS A 1 85 ? -14.668 9.285 12.764 1.00 92.12 85 LYS A O 1
ATOM 688 N N . ASN A 1 86 ? -16.368 10.500 11.865 1.00 75.94 86 ASN A N 1
ATOM 689 C CA . ASN A 1 86 ? -16.642 11.365 13.014 1.00 75.94 86 ASN A CA 1
ATOM 690 C C . ASN A 1 86 ? -17.564 10.672 14.021 1.00 75.94 86 ASN A C 1
ATOM 692 O O . ASN A 1 86 ? -18.385 9.828 13.584 1.00 75.94 86 ASN A O 1
#

=== Feature glossary ===
A reading guide for the features in this record.

Start from the sequence.

  · This is the polypeptide sequence — one letter per residue, N-terminus first. Length ranges from a few dozen residues for small domains to over a thousand for large multi-domain proteins.

Fold it, and you get atomic coordinates and the backbone conformation that goes with them.

  · Structure coordinates are given as an mmCIF _atom_site loop: one row per atom with element, residue name, chain id, sequence number, and x/y/z position in Å. Only the four main-chain atoms per residue are included here; side chains are omitted to keep the record compact.

  · Backbone dihedral angles. Every residue except chain termini has a φ (preceding-C → N → Cα → C) and a ψ (N → Cα → C → next-N). They are reported in degrees following the IUPAC sign convention. Secondary structure is essentially a statement about which (φ, ψ) basin each residue occupies.

  · The SS8 string is DSSP's per-residue secondary-structure call. α-helix (H) means an i→i+4 H-bond ladder; β-strand (E) means the residue participates in a β-sheet; 3₁₀ (G) and π (I) are tighter and wider helices; T/S are turns/bends; '-' is loop.

  · SS3 is a coarse helix/strand/coil call (letters a/b/c) made by the P-SEA algorithm from inter-Cα distances and dihedrals. It is less detailed than DSSP but needs only Cα positions.

Summarize the fold with a handful of shape descriptors and a per-residue structural alphabet.

  · Radius of gyration (Rg) is the root-mean-square distance of Cα atoms from their centroid — a single number for overall size and compactness. A globular domain of N residues has Rg ≈ 2.2·N^0.38 Å; an extended or disordered chain has a much larger Rg. The Cα contact count is the number of residue pairs whose Cα atoms are within 8 Å and are more than four positions apart in sequence — a standard proxy for tertiary packing density. The bounding box is the smallest axis-aligned box enclosing all Cα atoms.

  · The Foldseek 3Di string encodes local tertiary geometry as a 20-letter alphabet — one character per residue — derived from the relative positions of nearby Cα atoms. Unlike the amino-acid sequence, 3Di is a direct function of the 3D structure, so two proteins with the same fold have similar 3Di strings even at low sequence identity.

  · Solvent-accessible surface area (SASA) is the area in Å² traced out by the centre of a 1.4 Å probe sphere (a water molecule) rolled over the protein's van der Waals surface (Shrake–Rupley / Lee–Richards construction). Buried residues have near-zero SASA; 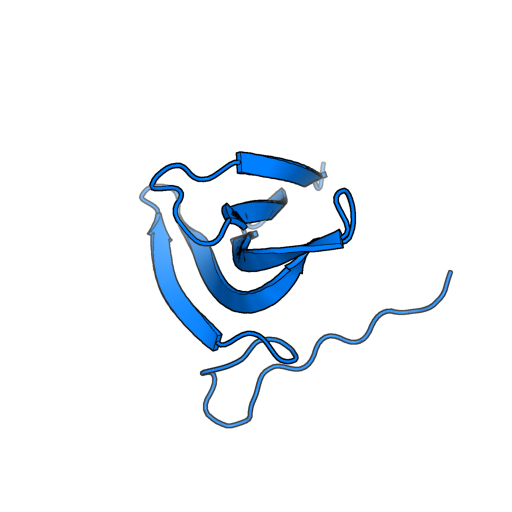fully exposed residues can exceed 200 Å². The total SASA scales roughly with the number of surface residues.

Ask how reliable the model is.

  · pLDDT (predicted Local Distance Difference Test) is AlphaFold's per-residue confidence score, ranging from 0 to 100. Values above 90 indicate high confidence (typically well-packed cores); 70–90 is confident; 50–70 low confidence; below 50 usually means the region is disordered or the prediction is unreliable there. AlphaFold stores pLDDT in the mmCIF B-factor column.

  · B-factor (Debye–Waller factor) reflects atomic displacement in the crystal lattice. It is an experimental observable (units Å²), not a prediction; low values mean the atom is pinned down, high values mean it moves or is heterogeneous across the crystal.

  · Predicted Aligned Error (PAE) is an AlphaFold confidence matrix: entry (i, j) is the expected error in the position of residue j, in ångströms, when the prediction is superimposed on the true structure at residue i. Low PAE within a block of residues means that block is internally rigid and well-predicted; high PAE between two blocks means their relative placement is uncertain even if each block individually is confident.

Place it in context: what it resembles, what it is annotated as, and how it looks.

  · Nearest PDB neighbors are the top structural matches found by Foldseek when searching this structure against the entire Protein Data Bank. Each hit reports a TM-score (0 to 1; >0.5 almost always implies the same fold) and an E-value. These are *structural* homologs — they may share no detectable sequence similarity.

  · Functional annotations link the protein to curated databases. InterPro entries identify conserved domains and families by matching the sequence against member-database signatures (Pfam, PROSITE, CDD, …). Gene Ontology (GO) terms describe molecular function, biological process, and cellular component in a controlled vocabulary. CATH places the structure in a hierarchical fold classification (Class/Architecture/Topology/Homologous-superfamily). The organism is the source species.

  · Three diagnostic plots accompany the record. The Cα contact map visualizes the tertiary structure as a 2D adjacency matrix (8 Å cutoff, sequence-local contacts suppressed). The Ramachandran plot shows the distribution of backbone (φ, ψ) torsions, with points in the α and β basins reflecting secondary structure content. The PAE plot shows AlphaFold's inter-residue confidence as a color matrix.

  · Six rendered views show the 3D structure from the faces of a cube — i.e. along ±x, ±y, ±z. Rendering representation is drawn randomly per protein from cartoon (secondary-stru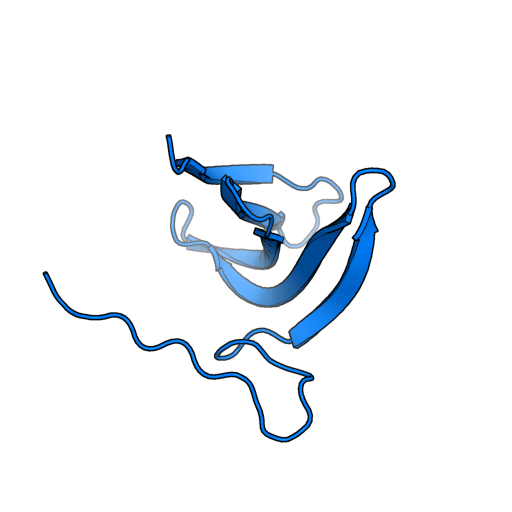cture ribbons), sticks (backbone bonds), or molecular surface; coloring is either N→C rainbow (blue at the N-terminus through red at the C-terminus) or one color per chain.